Protein AF-A0AAI8ST51-F1 (afdb_monomer_lite)

Secondary structure (DSSP, 8-state):
-EE-HHHHHHHHTS-HHHHHHHS--SEEEEETTEEEEEEEHHHHHHHHHHHHHHHHT--HHHHHHHHHT--SSHHHHHHHHHHHHHHS--TT---SSSHHHHHHHHHHHHHHHHHHHHHHHHHS-S---

Sequence (129 aa):
MQLTEEEIAVRVGLPGPVIAELLRPAGASVIAGTRGRAFNDADVLRAQVAALMLAYGVRWQWVRTAMEHSASHPDALRATLNLWTGVAPSPLHLRHWPFAAATVATALMVLALLVGILLGIHLSPAGLL

Organism: NCBI:txid439334

Foldseek 3Di:
DWDFLVRLCVVQVHHSVLLVQQDDAPDFDCDPNDGTGIDDPQSSLLSNLLSLCVQQPPDPVVSSVCSVPDDPDSVSSVVSNVVSVVVRQDPVNPDDDDPVVVVVVVVVVVVVVVVVVVVCVVPPPPDDD

Structure (mmCIF, N/CA/C/O backbone):
data_AF-A0AAI8ST51-F1
#
_entry.id   AF-A0AAI8ST51-F1
#
loop_
_atom_site.group_PDB
_atom_site.id
_atom_site.type_symbol
_atom_site.label_atom_id
_atom_site.label_alt_id
_atom_site.label_comp_id
_atom_site.label_asym_id
_atom_site.label_entity_id
_atom_site.label_seq_id
_atom_site.pdbx_PDB_ins_code
_atom_site.Cartn_x
_atom_site.Cartn_y
_atom_site.Cartn_z
_atom_site.occupancy
_atom_site.B_iso_or_equiv
_atom_site.auth_seq_id
_atom_site.auth_comp_id
_atom_site.auth_asym_id
_atom_site.auth_atom_id
_atom_site.pdbx_PDB_model_num
ATOM 1 N N . MET A 1 1 ? 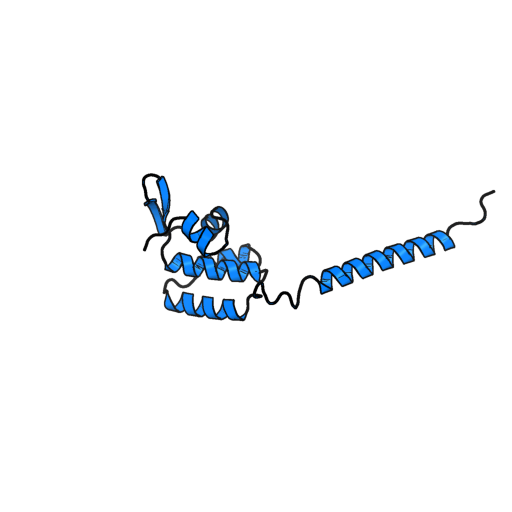6.247 0.942 -20.932 1.00 63.75 1 MET A N 1
ATOM 2 C CA . MET A 1 1 ? 6.649 2.363 -20.798 1.00 63.75 1 MET A CA 1
ATOM 3 C C . MET A 1 1 ? 7.473 2.490 -19.516 1.00 63.75 1 MET A C 1
ATOM 5 O O . MET A 1 1 ? 7.223 1.703 -18.613 1.00 63.75 1 MET A O 1
ATOM 9 N N . GLN A 1 2 ? 8.481 3.368 -19.441 1.00 69.75 2 GLN A N 1
ATOM 10 C CA . GLN A 1 2 ? 9.225 3.601 -18.189 1.00 69.75 2 GLN A CA 1
ATOM 11 C C . GLN A 1 2 ? 8.669 4.848 -17.505 1.00 69.75 2 GLN A C 1
ATOM 13 O O . GLN A 1 2 ? 8.537 5.881 -18.155 1.00 69.75 2 GLN A O 1
ATOM 18 N N . LEU A 1 3 ? 8.313 4.713 -16.232 1.00 70.88 3 LEU A N 1
ATOM 19 C CA . LEU A 1 3 ? 7.734 5.762 -15.399 1.00 70.88 3 LEU A CA 1
ATOM 20 C C . LEU A 1 3 ? 8.760 6.222 -14.366 1.00 70.88 3 LEU A C 1
ATOM 22 O O . LEU A 1 3 ? 9.556 5.414 -13.865 1.00 70.88 3 LEU A O 1
ATOM 26 N N . THR A 1 4 ? 8.724 7.511 -14.043 1.00 77.50 4 THR A N 1
ATOM 27 C CA . THR A 1 4 ? 9.528 8.077 -12.955 1.00 77.50 4 THR A CA 1
ATOM 28 C C . THR A 1 4 ? 8.914 7.753 -11.588 1.00 77.50 4 THR A C 1
ATOM 30 O O . THR A 1 4 ? 7.748 7.371 -11.471 1.00 77.50 4 THR A O 1
ATOM 33 N N . GLU A 1 5 ? 9.708 7.909 -10.527 1.00 76.81 5 GLU A N 1
ATOM 34 C CA . GLU A 1 5 ? 9.252 7.710 -9.145 1.00 76.81 5 GLU A CA 1
ATOM 35 C C . GLU A 1 5 ? 8.066 8.618 -8.785 1.00 76.81 5 GLU A C 1
ATOM 37 O O . GLU A 1 5 ? 7.094 8.154 -8.190 1.00 76.81 5 GLU A O 1
ATOM 42 N N . GLU A 1 6 ? 8.112 9.885 -9.202 1.00 77.62 6 GLU A N 1
ATOM 43 C CA . GLU A 1 6 ? 7.037 10.854 -8.966 1.00 77.62 6 GLU A CA 1
ATOM 44 C C . GLU A 1 6 ? 5.757 10.474 -9.715 1.00 77.62 6 GLU A C 1
ATOM 46 O O . GLU A 1 6 ? 4.667 10.521 -9.148 1.00 77.62 6 GLU A O 1
ATOM 51 N N . GLU A 1 7 ? 5.869 10.023 -10.966 1.00 80.00 7 GLU A N 1
ATOM 52 C CA . GLU A 1 7 ? 4.708 9.604 -11.755 1.00 80.00 7 GLU A CA 1
ATOM 53 C C . GLU A 1 7 ? 3.993 8.397 -11.141 1.00 80.00 7 GLU A C 1
ATOM 55 O O . GLU A 1 7 ? 2.759 8.351 -11.115 1.00 80.00 7 GLU A O 1
ATOM 60 N N . ILE A 1 8 ? 4.743 7.421 -10.618 1.00 80.94 8 ILE A N 1
ATOM 61 C CA . ILE A 1 8 ? 4.144 6.289 -9.902 1.00 80.94 8 ILE A CA 1
ATOM 62 C C . ILE A 1 8 ? 3.552 6.737 -8.572 1.00 80.94 8 ILE A C 1
ATOM 64 O O . ILE A 1 8 ? 2.435 6.324 -8.255 1.00 80.94 8 ILE A O 1
ATOM 68 N N . ALA A 1 9 ? 4.245 7.593 -7.820 1.00 80.94 9 ALA A N 1
ATOM 69 C CA . ALA A 1 9 ? 3.743 8.121 -6.556 1.00 80.94 9 ALA A CA 1
ATOM 70 C C . ALA A 1 9 ? 2.376 8.794 -6.728 1.00 80.94 9 ALA A C 1
ATOM 72 O O . ALA A 1 9 ? 1.428 8.471 -6.009 1.00 80.94 9 ALA A O 1
ATOM 73 N N . VAL A 1 10 ? 2.241 9.640 -7.753 1.00 81.38 10 VAL A N 1
ATOM 74 C CA . VAL A 1 10 ? 0.980 10.309 -8.100 1.00 81.38 10 VAL A CA 1
ATOM 75 C C . VAL A 1 10 ? -0.101 9.303 -8.504 1.00 81.38 10 VAL A C 1
ATOM 77 O O . VAL A 1 10 ? -1.247 9.428 -8.077 1.00 81.38 10 VAL A O 1
ATOM 80 N N . ARG A 1 11 ? 0.237 8.285 -9.305 1.00 79.94 11 ARG A N 1
ATOM 81 C CA . ARG A 1 11 ? -0.740 7.291 -9.790 1.00 79.94 11 ARG A CA 1
ATOM 82 C C . ARG A 1 11 ? -1.239 6.334 -8.713 1.00 79.94 11 ARG A C 1
ATOM 84 O O . ARG A 1 11 ? -2.360 5.845 -8.810 1.00 79.94 11 ARG A O 1
ATOM 91 N N . VAL A 1 12 ? -0.391 6.007 -7.746 1.00 82.75 12 VAL A N 1
ATOM 92 C CA . VAL A 1 12 ? -0.659 4.974 -6.736 1.00 82.75 12 VAL A CA 1
ATOM 93 C C . VAL A 1 12 ? -1.130 5.591 -5.418 1.00 82.75 12 VAL A C 1
ATOM 95 O O . VAL A 1 12 ? -1.785 4.920 -4.624 1.00 82.75 12 VAL A O 1
ATOM 98 N N . GLY A 1 13 ? -0.819 6.868 -5.180 1.00 78.62 13 GLY A N 1
ATOM 99 C CA . GLY A 1 13 ? -1.114 7.548 -3.920 1.00 78.62 13 GLY A CA 1
ATOM 100 C C . GLY A 1 13 ? -0.177 7.146 -2.777 1.00 78.62 13 GLY A C 1
ATOM 101 O O . GLY A 1 13 ? -0.499 7.376 -1.614 1.00 78.62 13 GLY A O 1
ATOM 102 N N . LEU A 1 14 ? 0.974 6.540 -3.089 1.00 82.50 14 LEU A N 1
ATOM 103 C CA . LEU A 1 14 ? 2.031 6.234 -2.123 1.00 82.50 14 LEU A CA 1
ATOM 104 C C . LEU A 1 14 ? 3.183 7.240 -2.263 1.00 82.50 14 LEU A C 1
ATOM 106 O O . LEU A 1 14 ? 3.521 7.608 -3.386 1.00 82.50 14 LEU A O 1
ATOM 110 N N . PRO A 1 15 ? 3.834 7.661 -1.163 1.00 80.56 15 PRO A N 1
ATOM 111 C CA . PRO A 1 15 ? 5.028 8.499 -1.245 1.00 80.56 15 PRO A CA 1
ATOM 112 C C . PRO A 1 15 ? 6.154 7.811 -2.032 1.00 80.56 15 PRO A C 1
ATOM 114 O O . PRO A 1 15 ? 6.396 6.618 -1.841 1.00 80.56 15 PRO A O 1
ATOM 117 N N . GLY A 1 16 ? 6.892 8.571 -2.847 1.00 77.06 16 GLY A N 1
ATOM 118 C CA . GLY A 1 16 ? 8.048 8.075 -3.616 1.00 77.06 16 GLY A CA 1
ATOM 119 C C . GLY A 1 16 ? 9.032 7.221 -2.798 1.00 77.06 16 GLY A C 1
ATOM 120 O O . GLY A 1 16 ? 9.279 6.074 -3.179 1.00 77.06 16 GLY A O 1
ATOM 121 N N . PRO A 1 17 ? 9.472 7.667 -1.600 1.00 78.94 17 PRO A N 1
ATOM 122 C CA . PRO A 1 17 ? 10.373 6.881 -0.754 1.00 78.94 17 PRO A CA 1
ATOM 123 C C . PRO A 1 17 ? 9.818 5.506 -0.356 1.00 78.94 17 PRO A C 1
ATOM 125 O O . PRO A 1 17 ? 10.561 4.534 -0.266 1.00 78.94 17 PRO A O 1
ATOM 128 N N . VAL A 1 18 ? 8.500 5.398 -0.159 1.00 79.88 18 VAL A N 1
ATOM 129 C CA . VAL A 1 18 ? 7.835 4.135 0.194 1.00 79.88 18 VAL A CA 1
ATOM 130 C C . VAL A 1 18 ? 7.836 3.178 -0.998 1.00 79.88 18 VAL A C 1
ATOM 132 O O . VAL A 1 18 ? 8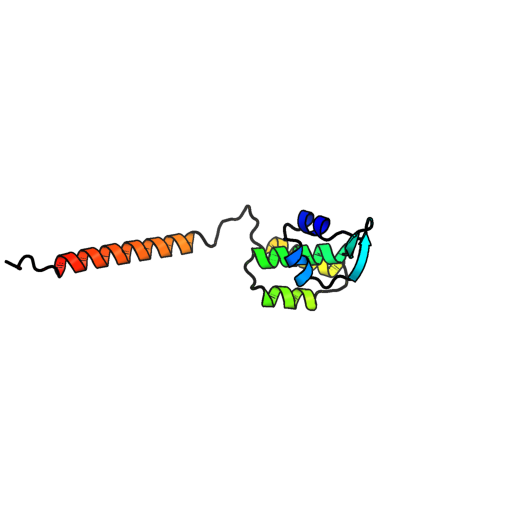.119 1.991 -0.844 1.00 79.88 18 VAL A O 1
ATOM 135 N N . ILE A 1 19 ? 7.579 3.692 -2.201 1.00 81.88 19 ILE A N 1
ATOM 136 C CA . ILE A 1 19 ? 7.655 2.920 -3.450 1.00 81.88 19 ILE A CA 1
ATOM 137 C C . ILE A 1 19 ? 9.086 2.433 -3.684 1.00 81.88 19 ILE A C 1
ATOM 139 O O . ILE A 1 19 ? 9.302 1.273 -4.032 1.00 81.88 19 ILE A O 1
ATOM 143 N N . ALA A 1 20 ? 10.059 3.307 -3.439 1.00 77.25 20 ALA A N 1
ATOM 144 C CA . ALA A 1 20 ? 11.481 3.041 -3.568 1.00 77.25 20 ALA A CA 1
ATOM 145 C C . ALA A 1 20 ? 11.984 1.941 -2.609 1.00 77.25 20 ALA A C 1
ATOM 147 O O . ALA A 1 20 ? 12.945 1.241 -2.940 1.00 77.25 20 ALA A O 1
ATOM 148 N N . GLU A 1 21 ? 11.366 1.773 -1.438 1.00 82.25 21 GLU A N 1
ATOM 149 C CA . GLU A 1 21 ? 11.681 0.677 -0.511 1.00 82.25 21 GLU A CA 1
ATOM 150 C C . GLU A 1 21 ? 10.921 -0.618 -0.820 1.00 82.25 21 GLU A C 1
ATOM 152 O O . GLU A 1 21 ? 11.475 -1.708 -0.660 1.00 82.25 21 GLU A O 1
ATOM 157 N N . LEU A 1 22 ? 9.662 -0.517 -1.255 1.00 83.81 22 LEU A N 1
ATOM 158 C CA . LEU A 1 22 ? 8.813 -1.679 -1.542 1.00 83.81 22 LEU A CA 1
ATOM 159 C C . LEU A 1 22 ? 9.201 -2.393 -2.830 1.00 83.81 22 LEU A C 1
ATOM 161 O O . LEU A 1 22 ? 9.134 -3.621 -2.909 1.00 83.81 22 LEU A O 1
ATOM 165 N N . LEU A 1 23 ? 9.560 -1.624 -3.853 1.00 81.00 23 LEU A N 1
ATOM 166 C CA . LEU A 1 23 ? 9.851 -2.138 -5.177 1.00 81.00 23 LEU A CA 1
ATOM 167 C C . LEU A 1 23 ? 11.342 -2.015 -5.434 1.00 81.00 23 LEU A C 1
ATOM 169 O O . LEU A 1 23 ? 11.916 -0.927 -5.389 1.00 81.00 23 LEU A O 1
ATOM 173 N N . ARG A 1 24 ? 11.976 -3.144 -5.762 1.00 69.88 24 ARG A N 1
ATOM 174 C CA . ARG A 1 24 ? 13.314 -3.103 -6.346 1.00 69.88 24 ARG A CA 1
ATOM 175 C C . ARG A 1 24 ? 13.178 -2.506 -7.747 1.00 69.88 24 ARG A C 1
ATOM 177 O O . ARG A 1 24 ? 12.505 -3.120 -8.575 1.00 69.88 24 ARG A O 1
ATOM 184 N N . PRO A 1 25 ? 13.776 -1.338 -8.027 1.00 61.44 25 PRO A N 1
ATOM 185 C CA . PRO A 1 25 ? 13.698 -0.753 -9.355 1.00 61.44 25 PRO A CA 1
ATOM 186 C C . PRO A 1 25 ? 14.343 -1.702 -10.368 1.00 61.44 25 PRO A C 1
ATOM 188 O O . PRO A 1 25 ? 15.387 -2.296 -10.088 1.00 61.44 25 PRO A O 1
ATOM 191 N N . ALA A 1 26 ? 13.739 -1.831 -11.552 1.00 56.47 26 ALA A N 1
ATOM 192 C CA . ALA A 1 26 ? 14.256 -2.680 -12.630 1.00 56.47 26 ALA A CA 1
ATOM 193 C C . ALA A 1 26 ? 15.655 -2.236 -13.116 1.00 56.47 26 ALA A C 1
ATOM 195 O O . ALA A 1 26 ? 16.376 -3.007 -13.744 1.00 56.47 26 ALA A O 1
ATOM 196 N N . GLY A 1 27 ? 16.049 -1.002 -12.791 1.00 56.97 27 GLY A N 1
ATOM 197 C CA . GLY A 1 27 ? 17.387 -0.455 -12.966 1.00 56.97 27 GLY A CA 1
ATOM 198 C C . GLY A 1 27 ? 17.428 1.033 -12.617 1.00 56.97 27 GLY A C 1
ATOM 199 O O . GLY A 1 27 ? 16.392 1.687 -12.458 1.00 56.97 27 GLY A O 1
ATOM 200 N N . ALA A 1 28 ? 18.635 1.587 -12.509 1.00 56.66 28 ALA A N 1
ATOM 201 C CA . ALA A 1 28 ? 18.813 3.033 -12.576 1.00 56.66 28 ALA A CA 1
ATOM 202 C C . ALA A 1 28 ? 18.632 3.460 -14.036 1.00 56.66 28 ALA A C 1
ATOM 204 O O . ALA A 1 28 ? 19.275 2.901 -14.924 1.00 56.66 28 ALA A O 1
ATOM 205 N N . SER A 1 29 ? 17.770 4.438 -14.289 1.00 53.94 29 SER A N 1
ATOM 206 C CA . SER A 1 29 ? 17.606 5.007 -15.626 1.00 53.94 29 SER A CA 1
ATOM 207 C C . SER A 1 29 ? 17.835 6.511 -15.574 1.00 53.94 29 SER A C 1
ATOM 209 O O . SER A 1 29 ? 17.593 7.176 -14.565 1.00 53.94 29 SER A O 1
ATOM 211 N N . VAL A 1 30 ? 18.361 7.054 -16.663 1.00 52.69 30 VAL A N 1
ATOM 212 C CA . VAL A 1 30 ? 18.446 8.500 -16.839 1.00 52.69 30 VAL A CA 1
ATOM 213 C C . VAL A 1 30 ? 17.196 8.906 -17.601 1.00 52.69 30 VAL A C 1
ATOM 215 O O . VAL A 1 30 ? 17.145 8.774 -18.821 1.00 52.69 30 VAL A O 1
ATOM 218 N N . ILE A 1 31 ? 16.176 9.357 -16.874 1.00 56.38 31 ILE A N 1
ATOM 219 C CA . ILE A 1 31 ? 14.963 9.926 -17.466 1.00 56.38 31 ILE A CA 1
ATOM 220 C C . ILE A 1 31 ? 15.111 11.443 -17.364 1.00 56.38 31 ILE A C 1
ATOM 222 O O . ILE A 1 31 ? 15.332 11.975 -16.281 1.00 56.38 31 ILE A O 1
ATOM 226 N N . ALA A 1 32 ? 15.065 12.132 -18.508 1.00 51.00 32 ALA A N 1
ATOM 227 C CA . ALA A 1 32 ? 15.148 13.596 -18.599 1.00 51.00 32 ALA A CA 1
ATOM 228 C C . ALA A 1 32 ? 16.399 14.243 -17.949 1.00 51.00 32 ALA A C 1
ATOM 230 O O . ALA A 1 32 ? 16.339 15.356 -17.438 1.00 51.00 32 ALA A O 1
ATOM 231 N N . GLY A 1 33 ? 17.557 13.570 -17.977 1.00 51.3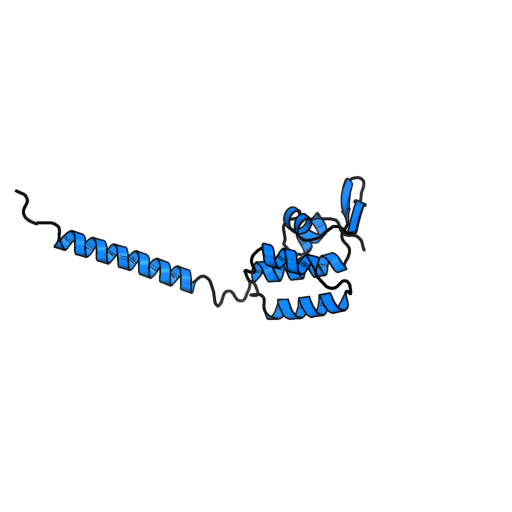8 33 GLY A N 1
ATOM 232 C CA . GLY A 1 33 ? 18.826 14.126 -17.477 1.00 51.38 33 GLY A CA 1
ATOM 233 C C . GLY A 1 33 ? 19.020 14.041 -15.958 1.00 51.38 33 GLY A C 1
ATOM 234 O O . GLY A 1 33 ? 20.107 14.335 -15.463 1.00 51.38 33 GLY A O 1
ATOM 235 N N . THR A 1 34 ? 18.020 13.564 -15.217 1.00 53.34 34 THR A N 1
ATOM 236 C CA . THR A 1 34 ? 18.124 13.268 -13.785 1.00 53.34 34 THR A CA 1
ATOM 237 C C . THR A 1 34 ? 18.324 11.761 -13.601 1.00 53.34 34 THR A C 1
ATOM 239 O O . THR A 1 34 ? 17.613 10.949 -14.194 1.00 53.34 34 THR A O 1
ATOM 242 N N . ARG A 1 35 ? 19.321 11.348 -12.803 1.00 55.44 35 ARG A N 1
ATOM 243 C CA . ARG A 1 35 ? 19.453 9.933 -12.409 1.00 55.44 35 ARG A CA 1
ATOM 244 C C . ARG A 1 35 ? 18.282 9.589 -11.497 1.00 55.44 35 ARG A C 1
ATOM 246 O O . ARG A 1 35 ? 18.239 10.059 -10.364 1.00 55.44 35 ARG A O 1
ATOM 253 N N . GLY A 1 36 ? 17.366 8.768 -11.994 1.00 60.94 36 GLY A N 1
ATOM 254 C CA . GLY A 1 36 ? 16.169 8.346 -11.283 1.00 60.94 36 GLY A CA 1
ATOM 255 C C . GLY A 1 36 ? 15.983 6.835 -11.337 1.00 60.94 36 GLY A C 1
ATOM 256 O O . GLY A 1 36 ? 16.615 6.112 -12.113 1.00 60.94 36 GLY A O 1
ATOM 257 N N . ARG A 1 37 ? 15.105 6.328 -10.479 1.00 68.12 37 ARG A N 1
ATOM 258 C CA . ARG A 1 37 ? 14.654 4.939 -10.560 1.00 68.12 37 ARG A CA 1
ATOM 259 C C . ARG A 1 37 ? 13.615 4.847 -11.677 1.00 68.12 37 ARG A C 1
ATOM 261 O O . ARG A 1 37 ? 12.664 5.624 -11.679 1.00 68.12 37 ARG A O 1
ATOM 268 N N . ALA A 1 38 ? 13.826 3.938 -12.632 1.00 70.62 38 ALA A N 1
ATOM 269 C CA . ALA A 1 38 ? 12.801 3.598 -13.618 1.00 70.62 38 ALA A CA 1
ATOM 270 C C . ALA A 1 38 ? 11.939 2.468 -13.087 1.00 70.62 38 ALA A C 1
ATOM 272 O O . ALA A 1 38 ? 12.448 1.475 -12.556 1.00 70.62 38 ALA A O 1
ATOM 273 N N . PHE A 1 39 ? 10.649 2.593 -13.348 1.00 75.38 39 PHE A N 1
ATOM 274 C CA . PHE A 1 39 ? 9.670 1.572 -13.044 1.00 75.38 39 PHE A CA 1
ATOM 275 C C . PHE A 1 39 ? 8.867 1.233 -14.296 1.00 75.38 39 PHE A C 1
ATOM 277 O O . PHE A 1 39 ? 8.563 2.103 -15.115 1.00 75.38 39 PHE A O 1
ATOM 284 N N . ASN A 1 40 ? 8.534 -0.042 -14.456 1.00 81.69 40 ASN A N 1
ATOM 285 C CA . ASN A 1 40 ? 7.740 -0.523 -15.580 1.00 81.69 40 ASN A CA 1
ATOM 286 C C . ASN A 1 40 ? 6.249 -0.577 -15.216 1.00 81.69 40 ASN A C 1
ATOM 288 O O . ASN A 1 40 ? 5.864 -0.505 -14.052 1.00 81.69 40 ASN A O 1
ATOM 292 N N . ASP A 1 41 ? 5.392 -0.808 -16.209 1.00 80.50 41 ASP A N 1
ATOM 293 C CA . ASP A 1 41 ? 3.942 -0.947 -16.001 1.00 80.50 41 ASP A CA 1
ATOM 294 C C . ASP A 1 41 ? 3.580 -2.082 -15.012 1.00 80.50 41 ASP A C 1
ATOM 296 O O . ASP A 1 41 ? 2.606 -1.986 -14.266 1.00 80.50 41 ASP A O 1
ATOM 300 N N . ALA A 1 42 ? 4.393 -3.141 -14.944 1.00 82.69 42 ALA A N 1
ATOM 301 C CA . ALA A 1 42 ? 4.236 -4.207 -13.950 1.00 82.69 42 ALA A CA 1
ATOM 302 C C . ALA A 1 42 ? 4.516 -3.725 -12.513 1.00 82.69 42 ALA A C 1
ATOM 304 O O . ALA A 1 42 ? 3.862 -4.170 -11.570 1.00 82.69 42 ALA A O 1
ATOM 305 N N . ASP A 1 43 ? 5.448 -2.786 -12.344 1.00 83.56 43 ASP A N 1
ATOM 306 C CA . ASP A 1 43 ? 5.785 -2.211 -11.041 1.00 83.56 43 ASP A CA 1
ATOM 307 C C . ASP A 1 43 ? 4.671 -1.283 -10.549 1.00 83.56 43 ASP A C 1
ATOM 309 O O . ASP A 1 43 ? 4.390 -1.250 -9.355 1.00 83.56 43 ASP A O 1
ATOM 313 N N . VAL A 1 44 ? 3.949 -0.626 -11.464 1.00 85.31 44 VAL A N 1
ATOM 314 C CA . VAL A 1 44 ? 2.725 0.122 -11.131 1.00 85.31 44 VAL A CA 1
ATOM 315 C C . VAL A 1 44 ? 1.669 -0.801 -10.529 1.00 85.31 44 VAL A C 1
ATOM 317 O O . VAL A 1 44 ? 1.095 -0.480 -9.492 1.00 85.31 44 VAL A O 1
ATOM 320 N N . LEU A 1 45 ? 1.422 -1.964 -11.141 1.00 87.00 45 LEU A N 1
ATOM 321 C CA . LEU A 1 45 ? 0.441 -2.925 -10.624 1.00 87.00 45 LEU A CA 1
ATOM 322 C C . LEU A 1 45 ? 0.840 -3.445 -9.238 1.00 87.00 45 LEU A C 1
ATOM 324 O O . LEU A 1 45 ? -0.003 -3.538 -8.348 1.00 87.00 45 LEU A O 1
ATOM 328 N N . ARG A 1 46 ? 2.131 -3.728 -9.026 1.00 88.00 46 ARG A N 1
ATOM 329 C CA . ARG A 1 46 ? 2.656 -4.116 -7.707 1.00 88.00 46 ARG A CA 1
ATOM 330 C C . ARG A 1 46 ? 2.488 -3.006 -6.675 1.00 88.00 46 ARG A C 1
ATOM 332 O O . ARG A 1 46 ? 2.016 -3.272 -5.574 1.00 88.00 46 ARG A O 1
ATOM 339 N N . ALA A 1 47 ? 2.807 -1.766 -7.042 1.00 88.44 47 ALA A N 1
ATOM 340 C CA . ALA A 1 47 ? 2.634 -0.602 -6.181 1.00 88.44 47 ALA A CA 1
ATOM 341 C C . ALA A 1 47 ? 1.167 -0.425 -5.755 1.00 88.44 47 ALA A C 1
ATOM 343 O O . ALA A 1 47 ? 0.893 -0.184 -4.582 1.00 88.44 47 ALA A O 1
ATOM 344 N N . GLN A 1 48 ? 0.218 -0.598 -6.682 1.00 88.81 48 GLN A N 1
ATOM 345 C CA . GLN A 1 48 ? -1.216 -0.522 -6.384 1.00 88.81 48 GLN A CA 1
ATOM 346 C C . GLN A 1 48 ? -1.668 -1.633 -5.434 1.00 88.81 48 GLN A C 1
ATOM 348 O O . GLN A 1 48 ? -2.386 -1.361 -4.474 1.00 88.81 48 GLN A O 1
ATOM 353 N N . VAL A 1 49 ? -1.211 -2.872 -5.642 1.00 89.56 49 VAL A N 1
ATOM 354 C CA . VAL A 1 49 ? -1.475 -3.973 -4.702 1.00 89.56 49 VAL A CA 1
ATOM 355 C C . VAL A 1 49 ? -0.919 -3.641 -3.316 1.00 89.56 49 VAL A C 1
ATOM 357 O O . VAL A 1 49 ? -1.636 -3.768 -2.327 1.00 89.56 49 VAL A O 1
ATOM 360 N N . ALA A 1 50 ? 0.322 -3.157 -3.228 1.00 89.62 50 ALA A N 1
ATOM 361 C CA . ALA A 1 50 ? 0.923 -2.769 -1.955 1.00 89.62 50 ALA A CA 1
ATOM 362 C C . ALA A 1 50 ? 0.143 -1.643 -1.257 1.00 89.62 50 ALA A C 1
ATOM 364 O O . ALA A 1 50 ? -0.070 -1.707 -0.047 1.00 89.62 50 ALA A O 1
ATOM 365 N N . ALA A 1 51 ? -0.331 -0.649 -2.012 1.00 87.50 51 ALA A N 1
ATOM 366 C CA . ALA A 1 51 ? -1.167 0.426 -1.486 1.00 87.50 51 ALA A CA 1
ATOM 367 C C . ALA A 1 51 ? -2.468 -0.117 -0.877 1.00 87.50 51 ALA A C 1
ATOM 369 O O . ALA A 1 51 ? -2.833 0.270 0.230 1.00 87.50 51 ALA A O 1
ATOM 370 N N . LEU A 1 52 ? -3.127 -1.066 -1.551 1.00 87.81 52 LEU A N 1
ATOM 371 C CA . LEU A 1 52 ? -4.345 -1.715 -1.055 1.00 87.81 52 LEU A CA 1
ATOM 372 C C . LEU A 1 52 ? -4.084 -2.552 0.206 1.00 87.81 52 LEU A C 1
ATOM 374 O O . LEU A 1 52 ? -4.869 -2.500 1.151 1.00 87.81 52 LEU A O 1
ATOM 378 N N . MET A 1 53 ? -2.960 -3.274 0.262 1.00 87.56 53 MET A N 1
ATOM 379 C CA . MET A 1 53 ? -2.547 -4.021 1.457 1.00 87.56 53 MET A CA 1
ATOM 380 C C . MET A 1 53 ? -2.307 -3.092 2.652 1.00 87.56 53 MET A C 1
ATOM 382 O O . MET A 1 53 ? -2.765 -3.371 3.761 1.00 87.56 53 MET A O 1
ATOM 386 N N . LEU A 1 54 ? -1.618 -1.969 2.433 1.00 85.75 54 LEU A N 1
ATOM 387 C CA . LEU A 1 54 ? -1.376 -0.966 3.471 1.00 85.75 54 LEU A CA 1
ATOM 388 C C . LEU A 1 54 ? -2.679 -0.298 3.920 1.00 85.75 54 LEU A C 1
ATOM 390 O O . LEU A 1 54 ? -2.897 -0.154 5.121 1.00 85.75 54 LEU A O 1
ATOM 394 N N . ALA A 1 55 ? -3.571 0.036 2.985 1.00 82.44 55 ALA A N 1
ATOM 395 C CA . ALA A 1 55 ? -4.884 0.608 3.283 1.00 82.44 55 ALA A CA 1
ATOM 396 C C . ALA A 1 55 ? -5.777 -0.352 4.087 1.00 82.44 55 ALA A C 1
ATOM 398 O O . ALA A 1 55 ? -6.525 0.081 4.959 1.00 82.44 55 ALA A O 1
ATOM 399 N N . TYR A 1 56 ? -5.666 -1.661 3.844 1.00 82.69 56 TYR A N 1
ATOM 400 C CA . TYR A 1 56 ? -6.324 -2.691 4.652 1.00 82.69 56 TYR A CA 1
ATOM 401 C C . TYR A 1 56 ? -5.739 -2.809 6.075 1.00 82.69 56 TYR A C 1
ATOM 403 O O . TYR A 1 56 ? -6.380 -3.359 6.967 1.00 82.69 56 TYR A O 1
ATOM 411 N N . GLY A 1 57 ? -4.530 -2.292 6.314 1.00 82.56 57 GLY A N 1
ATOM 412 C CA . GLY A 1 57 ? -3.834 -2.389 7.599 1.00 82.56 57 GLY A CA 1
ATOM 413 C C . GLY A 1 57 ? -2.864 -3.569 7.695 1.00 82.56 57 GLY A C 1
ATOM 414 O O . GLY A 1 57 ? -2.464 -3.957 8.796 1.00 82.56 57 GLY A O 1
ATOM 415 N N . VAL A 1 58 ? -2.452 -4.157 6.566 1.00 85.75 58 VAL A N 1
ATOM 416 C CA . VAL A 1 58 ? -1.386 -5.165 6.565 1.00 85.75 58 VAL A CA 1
ATOM 417 C C . VAL A 1 58 ? -0.081 -4.518 7.033 1.00 85.75 58 VAL A C 1
ATOM 419 O O . VAL A 1 58 ? 0.345 -3.480 6.527 1.00 85.75 58 VAL A O 1
ATOM 422 N N . ARG A 1 59 ? 0.587 -5.146 8.008 1.00 87.88 59 ARG A N 1
ATOM 423 C CA . ARG A 1 59 ? 1.852 -4.633 8.554 1.00 87.88 59 ARG A CA 1
ATOM 424 C C . ARG A 1 59 ? 2.933 -4.587 7.473 1.00 87.88 59 ARG A C 1
ATOM 426 O O . ARG A 1 59 ? 3.093 -5.544 6.718 1.00 87.88 59 ARG A O 1
ATOM 433 N N . TRP A 1 60 ? 3.745 -3.530 7.504 1.00 85.12 60 TRP A N 1
ATOM 434 C CA . TRP A 1 60 ? 4.836 -3.255 6.558 1.00 85.12 60 TRP A CA 1
ATOM 435 C C . TRP A 1 60 ? 5.684 -4.475 6.178 1.00 85.12 60 TRP A C 1
ATOM 437 O O . TRP A 1 60 ? 5.869 -4.751 4.997 1.00 85.12 60 TRP A O 1
ATOM 447 N N . GLN A 1 61 ? 6.146 -5.244 7.171 1.00 88.31 61 GLN A N 1
ATOM 448 C CA . GLN A 1 61 ? 6.986 -6.426 6.947 1.00 88.31 61 GLN A CA 1
ATOM 449 C C . GLN A 1 61 ? 6.345 -7.436 5.982 1.00 88.31 61 GLN A C 1
ATOM 451 O O . GLN A 1 61 ? 7.025 -7.979 5.121 1.00 88.31 61 GLN A O 1
ATOM 456 N N . TRP A 1 62 ? 5.027 -7.634 6.075 1.00 88.88 62 TRP A N 1
ATOM 457 C CA . TRP A 1 62 ? 4.296 -8.592 5.250 1.00 88.88 62 TRP A CA 1
ATOM 458 C C . TRP A 1 62 ? 4.032 -8.051 3.850 1.00 88.88 62 TRP A C 1
ATOM 460 O O . TRP A 1 62 ? 4.114 -8.804 2.884 1.00 88.88 62 TRP A O 1
ATOM 470 N N . VAL A 1 63 ? 3.772 -6.746 3.730 1.00 89.12 63 VAL A N 1
ATOM 471 C CA . VAL A 1 63 ? 3.649 -6.078 2.425 1.00 89.12 63 VAL A CA 1
ATOM 472 C C . VAL A 1 63 ? 4.966 -6.182 1.663 1.00 89.12 63 VAL A C 1
ATOM 474 O O . VAL A 1 63 ? 4.977 -6.591 0.504 1.00 89.12 63 VAL A O 1
ATOM 477 N N . ARG A 1 64 ? 6.088 -5.903 2.332 1.00 88.38 64 ARG A N 1
ATOM 478 C CA . ARG A 1 64 ? 7.420 -6.032 1.741 1.00 88.38 64 ARG A CA 1
ATOM 479 C C . ARG A 1 64 ? 7.695 -7.462 1.270 1.00 88.38 64 ARG A C 1
ATOM 481 O O . ARG A 1 64 ? 8.074 -7.652 0.118 1.00 88.38 64 ARG A O 1
ATOM 488 N N . THR A 1 65 ? 7.452 -8.468 2.114 1.00 87.19 65 THR A N 1
ATOM 489 C CA . THR A 1 65 ? 7.630 -9.877 1.723 1.00 87.19 65 THR A CA 1
ATOM 490 C C . THR A 1 65 ? 6.747 -10.257 0.532 1.00 87.19 65 THR A C 1
ATOM 492 O O . THR A 1 65 ? 7.214 -10.951 -0.372 1.00 87.19 65 THR A O 1
ATOM 495 N N . ALA A 1 66 ? 5.499 -9.782 0.488 1.00 87.31 66 ALA A N 1
ATOM 496 C CA . ALA A 1 66 ? 4.590 -10.040 -0.627 1.00 87.31 66 ALA A CA 1
ATOM 497 C C . ALA A 1 66 ? 5.079 -9.408 -1.939 1.00 87.31 66 ALA A C 1
ATOM 499 O O . ALA A 1 66 ? 4.962 -10.029 -2.994 1.00 87.31 66 ALA A O 1
ATOM 500 N N . MET A 1 67 ? 5.659 -8.205 -1.888 1.00 88.94 67 MET A N 1
ATOM 501 C CA . MET A 1 67 ? 6.227 -7.554 -3.073 1.00 88.94 67 MET A CA 1
ATOM 502 C C . MET A 1 67 ? 7.483 -8.272 -3.578 1.00 88.94 67 MET A C 1
ATOM 504 O O . MET A 1 67 ? 7.621 -8.467 -4.787 1.00 88.94 67 MET A O 1
ATOM 508 N N . GLU A 1 68 ? 8.343 -8.745 -2.669 1.00 86.50 68 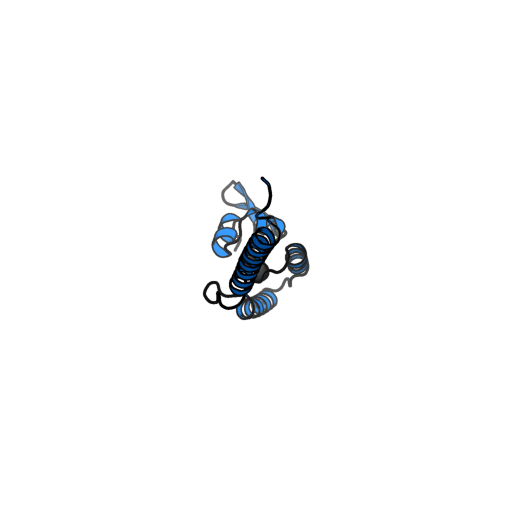GLU A N 1
ATOM 509 C CA . GLU A 1 68 ? 9.546 -9.524 -3.004 1.00 86.50 68 GLU A CA 1
ATOM 510 C C . GLU A 1 68 ? 9.216 -10.856 -3.708 1.00 86.50 68 GLU A C 1
ATOM 512 O O . GLU A 1 68 ? 9.962 -11.274 -4.591 1.00 86.50 68 GLU A O 1
ATOM 517 N N . HIS A 1 69 ? 8.085 -11.488 -3.372 1.00 84.94 69 HIS A N 1
ATOM 518 C CA . HIS A 1 69 ? 7.644 -12.776 -3.938 1.00 84.94 69 HIS A CA 1
ATOM 519 C C . HIS A 1 69 ? 6.497 -12.636 -4.949 1.00 84.94 69 HIS A C 1
ATOM 521 O O . HIS A 1 69 ? 5.837 -13.616 -5.298 1.00 84.94 69 HIS A O 1
ATOM 527 N N . SER A 1 70 ? 6.222 -11.413 -5.401 1.00 82.81 70 SER A N 1
ATOM 528 C CA . SER A 1 70 ? 5.112 -11.147 -6.309 1.00 82.81 70 SER A CA 1
ATOM 529 C C . SER A 1 70 ? 5.344 -11.762 -7.690 1.00 82.81 70 SER A C 1
ATOM 531 O O . SER A 1 70 ? 6.472 -11.867 -8.182 1.00 82.81 70 SER A O 1
ATOM 533 N N . ALA A 1 71 ? 4.249 -12.142 -8.351 1.00 79.69 71 ALA A N 1
ATOM 534 C CA . ALA A 1 71 ? 4.308 -12.666 -9.708 1.00 79.69 71 ALA A CA 1
ATOM 535 C C . ALA A 1 71 ? 5.009 -11.676 -10.659 1.00 79.69 71 ALA A C 1
ATOM 537 O O . ALA A 1 71 ? 4.893 -10.454 -10.533 1.00 79.69 71 ALA A O 1
ATOM 538 N N . SER A 1 72 ? 5.758 -12.211 -11.622 1.00 77.81 72 SER A N 1
ATOM 539 C CA . SER A 1 72 ? 6.419 -11.428 -12.675 1.00 77.81 72 SER A CA 1
ATOM 540 C C . SER A 1 72 ? 5.507 -11.150 -13.869 1.00 77.81 72 SER A C 1
ATOM 542 O O . SER A 1 72 ? 5.732 -10.189 -14.601 1.00 77.81 72 SER A O 1
ATOM 544 N N . HIS A 1 73 ? 4.476 -11.976 -14.062 1.00 83.38 73 HIS A N 1
ATOM 545 C CA . HIS A 1 73 ? 3.556 -11.857 -15.187 1.00 83.38 73 HIS A CA 1
ATOM 546 C C . HIS A 1 73 ? 2.446 -10.831 -14.911 1.00 83.38 73 HIS A C 1
ATOM 548 O O . HIS A 1 73 ? 1.826 -10.867 -13.842 1.00 83.38 73 HIS A O 1
ATOM 554 N N . PRO A 1 74 ? 2.134 -9.956 -15.885 1.00 81.81 74 PRO A N 1
ATOM 555 C CA . PRO A 1 74 ? 1.173 -8.869 -15.706 1.00 81.81 74 PRO A CA 1
ATOM 556 C C . PRO A 1 74 ? -0.251 -9.365 -15.421 1.00 81.81 74 PRO A C 1
ATOM 558 O O . PRO A 1 74 ? -0.972 -8.730 -14.657 1.00 81.81 74 PRO A O 1
ATOM 561 N N . ASP A 1 75 ? -0.658 -10.510 -15.968 1.00 85.31 75 ASP A N 1
ATOM 562 C CA . ASP A 1 75 ? -2.018 -11.031 -15.770 1.00 85.31 75 ASP A CA 1
ATOM 563 C C . ASP A 1 75 ? -2.244 -11.564 -14.352 1.00 85.31 75 ASP A C 1
ATOM 565 O O . ASP A 1 75 ? -3.289 -11.315 -13.751 1.00 85.31 75 ASP A O 1
ATOM 569 N N . ALA A 1 76 ? -1.232 -12.204 -13.764 1.00 86.62 76 ALA A N 1
ATOM 570 C CA . ALA A 1 76 ? -1.271 -12.624 -12.365 1.00 86.62 76 ALA A CA 1
ATOM 571 C C . ALA A 1 76 ? -1.311 -11.416 -11.410 1.00 86.62 76 ALA A C 1
ATOM 573 O O . ALA A 1 76 ? -2.011 -11.440 -10.395 1.00 86.62 76 ALA A O 1
ATOM 574 N N . LEU A 1 77 ? -0.612 -10.329 -11.758 1.00 85.88 77 LEU A N 1
ATOM 575 C CA . LEU A 1 77 ? -0.663 -9.076 -11.004 1.00 85.88 77 LEU A CA 1
ATOM 576 C C . LEU A 1 77 ? -2.039 -8.409 -11.096 1.00 85.88 77 LEU A C 1
ATOM 578 O O . LEU A 1 77 ? -2.550 -7.950 -10.079 1.00 85.88 77 LEU A O 1
ATOM 582 N N . ARG A 1 78 ? -2.682 -8.419 -12.271 1.00 88.19 78 ARG A N 1
ATOM 583 C CA . ARG A 1 78 ? -4.062 -7.927 -12.437 1.00 88.19 78 ARG A CA 1
ATOM 584 C C . ARG A 1 78 ? -5.070 -8.747 -11.642 1.00 88.19 78 ARG A C 1
ATOM 586 O O . ARG A 1 78 ? -5.947 -8.172 -11.007 1.00 88.19 78 ARG A O 1
ATOM 593 N N . ALA A 1 79 ? -4.938 -10.073 -11.635 1.00 88.19 79 ALA A N 1
ATOM 594 C CA . ALA A 1 79 ? -5.798 -10.933 -10.824 1.00 88.19 79 ALA A CA 1
ATOM 595 C C . ALA A 1 79 ? -5.637 -10.634 -9.323 1.00 88.19 79 ALA A C 1
ATOM 597 O O . ALA A 1 79 ? -6.625 -10.504 -8.602 1.00 88.19 79 ALA A O 1
ATOM 598 N N . THR A 1 80 ? -4.393 -10.445 -8.874 1.00 87.12 80 THR A N 1
ATOM 599 C CA . THR A 1 80 ? -4.078 -10.061 -7.490 1.00 87.12 80 THR A CA 1
ATOM 600 C C . THR A 1 80 ? -4.642 -8.682 -7.145 1.00 87.12 80 THR A C 1
ATOM 602 O O . THR A 1 80 ? -5.231 -8.508 -6.082 1.00 87.12 80 THR A O 1
ATOM 605 N N . LEU A 1 81 ? -4.515 -7.712 -8.053 1.00 87.06 81 LEU A N 1
ATOM 606 C CA . LEU A 1 81 ? -5.104 -6.384 -7.908 1.00 87.06 81 LEU A CA 1
ATOM 607 C C . LEU A 1 81 ? -6.626 -6.470 -7.762 1.00 87.06 81 LEU A C 1
ATOM 609 O O . LEU A 1 81 ? -7.160 -5.939 -6.795 1.00 87.06 81 LEU A O 1
ATOM 613 N N . ASN A 1 82 ? -7.310 -7.192 -8.653 1.00 88.50 82 ASN A N 1
ATOM 614 C CA . ASN A 1 82 ? -8.762 -7.373 -8.586 1.00 88.50 82 ASN A CA 1
ATOM 615 C C . ASN A 1 82 ? -9.201 -7.976 -7.244 1.00 88.50 82 ASN A C 1
ATOM 617 O O . ASN A 1 82 ? -10.159 -7.500 -6.632 1.00 88.50 82 ASN A O 1
ATOM 621 N N . LEU A 1 83 ? -8.466 -8.974 -6.745 1.00 87.00 83 LEU A N 1
ATOM 622 C CA . LEU A 1 83 ? -8.720 -9.557 -5.429 1.00 87.00 83 LEU A CA 1
ATOM 623 C C . LEU A 1 83 ? -8.594 -8.507 -4.319 1.00 87.00 83 LEU A C 1
ATOM 625 O O . LEU A 1 83 ? -9.512 -8.342 -3.519 1.00 87.00 83 LEU A O 1
ATOM 629 N N . TRP A 1 84 ? -7.500 -7.745 -4.302 1.00 87.25 84 TRP A N 1
ATOM 630 C CA . TRP A 1 84 ? -7.292 -6.708 -3.292 1.00 87.25 84 TRP A CA 1
ATOM 631 C C . TRP A 1 84 ? -8.280 -5.551 -3.404 1.00 87.25 84 TRP A C 1
ATOM 633 O O . TRP A 1 84 ? -8.665 -5.010 -2.376 1.00 87.25 84 TRP A O 1
ATOM 643 N N . THR A 1 85 ? -8.759 -5.196 -4.597 1.00 85.00 85 THR A N 1
ATOM 644 C CA . THR A 1 85 ? -9.794 -4.159 -4.744 1.00 85.00 85 THR A CA 1
ATOM 645 C C . THR A 1 85 ? -11.142 -4.572 -4.155 1.00 85.00 85 THR A C 1
ATOM 647 O O . THR A 1 85 ? -11.893 -3.708 -3.714 1.00 85.00 85 THR A O 1
ATOM 650 N N . GLY A 1 86 ? -11.445 -5.875 -4.109 1.00 80.19 86 GLY A N 1
ATOM 651 C CA . GLY A 1 86 ? -12.647 -6.388 -3.445 1.00 80.19 86 GLY A CA 1
ATOM 652 C C . GLY A 1 86 ? -12.517 -6.497 -1.922 1.00 80.19 86 GLY A C 1
ATOM 653 O O . GLY A 1 86 ? -13.528 -6.527 -1.227 1.00 80.19 86 GLY A O 1
ATOM 654 N N . VAL A 1 87 ? -11.286 -6.564 -1.403 1.00 79.69 87 VAL A N 1
ATOM 655 C CA . VAL A 1 87 ? -10.989 -6.788 0.025 1.00 79.69 87 VAL A CA 1
ATOM 656 C C . VAL A 1 87 ? -10.617 -5.497 0.752 1.00 79.69 87 VAL A C 1
ATOM 658 O O . VAL A 1 87 ? -10.991 -5.303 1.909 1.00 79.69 87 VAL A O 1
ATOM 661 N N . ALA A 1 88 ? -9.852 -4.621 0.104 1.00 72.31 88 ALA A N 1
ATOM 662 C CA . ALA A 1 88 ? -9.385 -3.390 0.708 1.00 72.31 88 ALA A CA 1
ATOM 663 C C . ALA A 1 88 ? -10.572 -2.455 0.977 1.00 72.31 88 ALA A C 1
ATOM 665 O O . ALA A 1 88 ? -11.445 -2.299 0.116 1.00 72.31 88 ALA A O 1
ATOM 666 N N . PRO A 1 89 ? -10.613 -1.804 2.151 1.00 63.25 89 PRO A N 1
ATOM 667 C CA . PRO A 1 89 ? -11.636 -0.819 2.436 1.00 63.25 89 PRO A CA 1
ATOM 668 C C . PRO A 1 89 ? -11.533 0.297 1.396 1.00 63.25 89 PRO A C 1
ATOM 670 O O . PRO A 1 89 ? -10.536 1.013 1.315 1.00 63.25 89 PRO A O 1
ATOM 673 N N . SER A 1 90 ? -12.573 0.438 0.573 1.00 56.03 90 SER A N 1
ATOM 674 C CA . SER A 1 90 ? -12.737 1.632 -0.248 1.00 56.03 90 SER A CA 1
ATOM 675 C C . SER A 1 90 ? -12.706 2.850 0.684 1.00 56.03 90 SER A C 1
ATOM 677 O O . SER A 1 90 ? -13.355 2.804 1.732 1.00 56.03 90 SER A O 1
ATOM 679 N N . PRO A 1 91 ? -12.042 3.963 0.324 1.00 52.25 91 PRO A N 1
ATOM 680 C CA . PRO A 1 91 ? -12.124 5.200 1.104 1.00 52.25 91 PRO A CA 1
ATOM 681 C C . PRO A 1 91 ? -13.573 5.709 1.269 1.00 52.25 91 PRO A C 1
ATOM 683 O O . PRO A 1 91 ? -13.840 6.525 2.146 1.00 52.25 91 PRO A O 1
ATOM 686 N N . LEU A 1 92 ? -14.525 5.192 0.478 1.00 48.06 92 LEU A N 1
ATOM 687 C CA . LEU A 1 92 ? -15.964 5.455 0.598 1.00 48.06 92 LEU A CA 1
ATOM 688 C C . LEU A 1 92 ? -16.702 4.475 1.531 1.00 48.06 92 LEU A C 1
ATOM 690 O O . LEU A 1 92 ? -17.829 4.744 1.935 1.00 48.06 92 LEU A O 1
ATOM 694 N N . HIS A 1 93 ? -16.080 3.356 1.904 1.00 44.12 93 HIS A N 1
ATOM 695 C CA . HIS A 1 93 ? -16.596 2.380 2.866 1.00 44.12 93 HIS A CA 1
ATOM 696 C C . HIS A 1 93 ? -15.804 2.449 4.177 1.00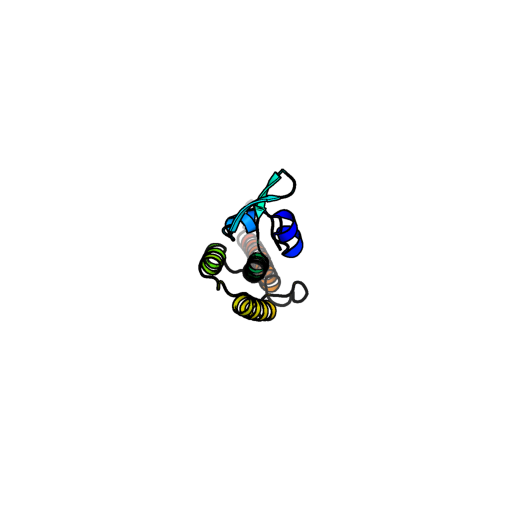 44.12 93 HIS A C 1
ATOM 698 O O . HIS A 1 93 ? -15.230 1.472 4.652 1.00 44.12 93 HIS A O 1
ATOM 704 N N . LEU A 1 94 ? -15.874 3.613 4.825 1.00 46.25 94 LEU A N 1
ATOM 705 C CA . LEU A 1 94 ? -15.491 3.875 6.221 1.00 46.25 94 LEU A CA 1
ATOM 706 C C . LEU A 1 94 ? -16.313 3.068 7.247 1.00 46.25 94 LEU A C 1
ATOM 708 O O . LEU A 1 94 ? -16.492 3.503 8.384 1.00 46.25 94 LEU A O 1
ATOM 712 N N . ARG A 1 95 ? -16.909 1.928 6.874 1.00 48.78 95 ARG A N 1
ATOM 713 C CA . ARG A 1 95 ? -17.992 1.395 7.689 1.00 48.78 95 ARG A CA 1
ATOM 714 C C . ARG A 1 95 ? -17.520 0.664 8.944 1.00 48.78 95 ARG A C 1
ATOM 716 O O . ARG A 1 95 ? -18.242 0.783 9.927 1.00 48.78 95 ARG A O 1
ATOM 723 N N . HIS A 1 96 ? -16.385 -0.048 9.008 1.00 50.03 96 HIS A N 1
ATOM 724 C CA . HIS A 1 96 ? -16.252 -1.068 10.079 1.00 50.03 96 HIS A CA 1
ATOM 725 C C . HIS A 1 96 ? -14.973 -1.130 10.947 1.00 50.03 96 HIS A C 1
ATOM 727 O O . HIS A 1 96 ? -14.931 -1.984 11.822 1.00 50.03 96 HIS A O 1
ATOM 733 N N . TRP A 1 97 ? -13.994 -0.219 10.852 1.00 46.31 97 TRP A N 1
ATOM 734 C CA . TRP A 1 97 ? -12.989 0.005 11.927 1.00 46.31 97 TRP A CA 1
ATOM 735 C C . TRP A 1 97 ? -12.110 1.211 11.558 1.00 46.31 97 TRP A C 1
ATOM 737 O O . TRP A 1 97 ? -11.598 1.199 10.443 1.00 46.31 97 TRP A O 1
ATOM 747 N N . PRO A 1 98 ? -11.976 2.283 12.378 1.00 57.34 98 PRO A N 1
ATOM 748 C CA . PRO A 1 98 ? -11.636 2.292 13.808 1.00 57.34 98 PRO A CA 1
ATOM 749 C C . PRO A 1 98 ? -12.584 3.136 14.691 1.00 57.34 98 PRO A C 1
ATOM 751 O O . PRO A 1 98 ? -12.331 3.305 15.880 1.00 57.34 98 PRO A O 1
ATOM 754 N N . PHE A 1 99 ? -13.692 3.648 14.146 1.00 53.84 99 PHE A N 1
ATOM 755 C CA . PHE A 1 99 ? -14.607 4.531 14.882 1.00 53.84 99 PHE A CA 1
ATOM 756 C C . PHE A 1 99 ? -15.279 3.832 16.067 1.00 53.84 99 PHE A C 1
ATOM 758 O O . PHE A 1 99 ? -15.279 4.367 17.169 1.00 53.84 99 PHE A O 1
ATOM 765 N N . ALA A 1 100 ? -15.794 2.613 15.884 1.00 53.44 100 ALA A N 1
ATOM 766 C CA . ALA A 1 100 ? -16.416 1.858 16.972 1.00 53.44 100 ALA A CA 1
ATOM 767 C C . ALA A 1 100 ? -15.417 1.538 18.100 1.00 53.44 100 ALA A C 1
ATOM 769 O O . ALA A 1 100 ? -15.742 1.717 19.267 1.00 53.44 100 ALA A O 1
ATOM 770 N N . ALA A 1 101 ? -14.179 1.158 17.765 1.00 57.81 101 ALA A N 1
ATOM 771 C CA . ALA A 1 101 ? -13.134 0.919 18.762 1.00 57.81 101 ALA A CA 1
ATOM 772 C C . ALA A 1 101 ? -12.717 2.205 19.489 1.00 57.81 101 ALA A C 1
ATOM 774 O O . ALA A 1 101 ? -12.566 2.186 20.706 1.00 57.81 101 ALA A O 1
ATOM 775 N N . ALA A 1 102 ? -12.598 3.326 18.772 1.00 59.91 102 ALA A N 1
ATOM 776 C CA . ALA A 1 102 ? -12.317 4.624 19.377 1.00 59.91 102 ALA A CA 1
ATOM 777 C C . ALA A 1 102 ? -13.463 5.088 20.290 1.00 59.91 102 ALA A C 1
ATOM 779 O O . ALA A 1 1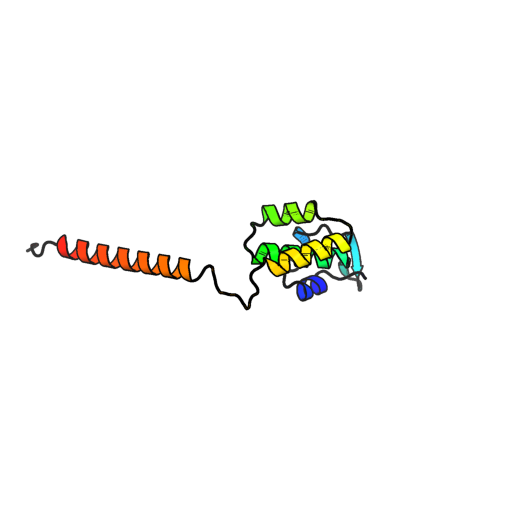02 ? -13.199 5.617 21.361 1.00 59.91 102 ALA A O 1
ATOM 780 N N . THR A 1 103 ? -14.719 4.831 19.910 1.00 68.38 103 THR A N 1
ATOM 781 C CA . THR A 1 103 ? -15.910 5.205 20.693 1.00 68.38 103 THR A CA 1
ATOM 782 C C . THR A 1 103 ? -16.050 4.339 21.944 1.00 68.38 103 THR A C 1
ATOM 784 O O . THR A 1 103 ? -16.398 4.832 23.012 1.00 68.38 103 THR A O 1
ATOM 787 N N . VAL A 1 104 ? -15.740 3.045 21.842 1.00 75.56 104 VAL A N 1
ATOM 788 C CA . VAL A 1 104 ? -15.695 2.144 23.001 1.00 75.56 104 VAL A CA 1
ATOM 789 C C . VAL A 1 104 ? -14.550 2.537 23.934 1.00 75.56 104 VAL A C 1
ATOM 791 O O . VAL A 1 104 ? -14.755 2.617 25.140 1.00 75.56 104 VAL A O 1
ATOM 794 N N . ALA A 1 105 ? -13.366 2.847 23.399 1.00 75.31 105 ALA A N 1
ATOM 795 C CA . ALA A 1 105 ? -12.233 3.292 24.206 1.00 75.31 105 ALA A CA 1
ATOM 796 C C . ALA A 1 105 ? -12.525 4.615 24.933 1.00 75.31 105 ALA A C 1
ATOM 798 O O . ALA A 1 105 ? -12.268 4.717 26.131 1.00 75.31 105 ALA A O 1
ATOM 799 N N . THR A 1 106 ? -13.118 5.605 24.257 1.00 79.44 106 THR A N 1
ATOM 800 C CA . THR A 1 106 ? -13.511 6.867 24.900 1.00 79.44 106 THR A CA 1
ATOM 801 C C . THR A 1 106 ? -14.618 6.661 25.928 1.00 79.44 106 THR A C 1
ATOM 803 O O . THR A 1 106 ? -14.526 7.220 27.019 1.00 79.44 106 THR A O 1
ATOM 806 N N . ALA A 1 107 ? -15.615 5.816 25.648 1.00 83.75 107 ALA A N 1
ATOM 807 C CA . ALA A 1 107 ? -16.654 5.474 26.618 1.00 83.75 107 ALA A CA 1
ATOM 808 C C . ALA A 1 107 ? -16.071 4.807 27.876 1.00 83.75 107 ALA A C 1
ATOM 810 O O . ALA A 1 107 ? -16.443 5.171 28.991 1.00 83.75 107 ALA A O 1
ATOM 811 N N . LEU A 1 108 ? -15.115 3.886 27.716 1.00 89.38 108 LEU A N 1
ATOM 812 C CA . LEU A 1 108 ? -14.426 3.236 28.834 1.00 89.38 108 LEU A CA 1
ATOM 813 C C . LEU A 1 108 ? -13.554 4.216 29.629 1.00 89.38 108 LEU A C 1
ATOM 815 O O . LEU A 1 108 ? -13.549 4.157 30.856 1.00 89.38 108 LEU A O 1
ATOM 819 N N . MET A 1 109 ? -12.858 5.143 28.962 1.00 87.44 109 MET A N 1
ATOM 820 C CA . MET A 1 109 ? -12.083 6.191 29.638 1.00 87.44 109 MET A CA 1
ATOM 821 C C . MET A 1 109 ? -12.978 7.127 30.456 1.00 87.44 109 MET A C 1
ATOM 823 O O . MET A 1 109 ? -12.661 7.423 31.607 1.00 87.44 109 MET A O 1
ATOM 827 N N . VAL A 1 110 ? -14.109 7.564 29.891 1.00 92.25 110 VAL A N 1
ATOM 828 C CA . VAL A 1 110 ? -15.084 8.408 30.599 1.00 92.25 110 VAL A CA 1
ATOM 829 C C . VAL A 1 110 ? -15.687 7.655 31.783 1.00 92.25 110 VAL A C 1
ATOM 831 O O . VAL A 1 110 ? -15.783 8.214 32.873 1.00 92.25 110 VAL A O 1
ATOM 834 N N . LEU A 1 111 ? -16.035 6.377 31.609 1.00 92.62 111 LEU A N 1
ATOM 835 C CA . LEU A 1 111 ? -16.542 5.542 32.696 1.00 92.62 111 LEU A CA 1
ATOM 836 C C . LEU A 1 111 ? -15.511 5.398 33.823 1.00 92.62 111 LEU A C 1
ATOM 838 O O . LEU A 1 111 ? -15.855 5.591 34.985 1.00 92.62 111 LEU A O 1
ATOM 842 N N . ALA A 1 112 ? -14.249 5.113 33.492 1.00 89.44 112 ALA A N 1
ATOM 843 C CA . ALA A 1 112 ? -13.174 5.001 34.474 1.00 89.44 112 ALA A CA 1
ATOM 844 C C . ALA A 1 112 ? -12.961 6.315 35.244 1.00 89.44 112 ALA A C 1
ATOM 846 O O . ALA A 1 112 ? -12.789 6.291 36.463 1.00 89.44 112 ALA A O 1
ATOM 847 N N . LEU A 1 113 ? -13.036 7.460 34.557 1.00 91.56 113 LEU A N 1
ATOM 848 C CA . LEU A 1 113 ? -12.952 8.777 35.184 1.00 91.56 113 LEU A CA 1
ATOM 849 C C . LEU A 1 113 ? -14.123 9.023 36.145 1.00 91.56 113 LEU A C 1
ATOM 851 O O . LEU A 1 113 ? -13.901 9.434 37.280 1.00 91.56 113 LEU A O 1
ATOM 855 N N . LEU A 1 114 ? -15.358 8.739 35.721 1.00 92.56 114 LEU A N 1
ATOM 856 C CA . LEU A 1 114 ? -16.552 8.908 36.555 1.00 92.56 114 LEU A CA 1
ATOM 857 C C . LEU A 1 114 ? -16.523 8.002 37.789 1.00 92.56 114 LEU A C 1
ATOM 859 O O . LEU A 1 114 ? -16.823 8.461 38.889 1.00 92.56 114 LEU A O 1
ATOM 863 N N . VAL A 1 115 ? -16.113 6.741 37.624 1.00 91.62 115 VAL A N 1
ATOM 864 C CA . VAL A 1 115 ? -15.940 5.797 38.736 1.00 91.62 115 VAL A CA 1
ATOM 865 C C . VAL A 1 115 ? -14.852 6.286 39.692 1.00 91.62 115 VAL A C 1
ATOM 867 O O . VAL A 1 115 ? -15.067 6.273 40.901 1.00 91.62 115 VAL A O 1
ATOM 870 N N . GLY A 1 116 ? -13.721 6.775 39.174 1.00 88.19 116 GLY A N 1
ATOM 871 C CA . GLY A 1 116 ? -12.652 7.357 39.988 1.00 88.19 116 GLY A CA 1
ATOM 872 C C . GLY A 1 116 ? -13.105 8.583 40.788 1.00 88.19 116 GLY A C 1
ATOM 873 O O . GLY A 1 116 ? -12.778 8.692 41.968 1.00 88.19 116 GLY A O 1
ATOM 874 N N . ILE A 1 117 ? -13.907 9.468 40.187 1.00 87.12 117 ILE A N 1
ATOM 875 C CA . ILE A 1 117 ? -14.476 10.644 40.863 1.00 87.12 117 ILE A CA 1
ATOM 876 C C . ILE A 1 117 ? -15.467 10.221 41.952 1.00 87.12 117 ILE A C 1
ATOM 878 O O . ILE A 1 117 ? -15.361 10.699 43.079 1.00 87.12 117 ILE A O 1
ATOM 882 N N . LEU A 1 118 ? -16.398 9.306 41.654 1.00 86.44 118 LEU A N 1
ATOM 883 C CA . LEU A 1 118 ? -17.366 8.819 42.643 1.00 86.44 118 LEU A CA 1
ATOM 884 C C . LEU A 1 118 ? -16.662 8.162 43.833 1.00 86.44 118 LEU A C 1
ATOM 886 O O . LEU A 1 118 ? -16.986 8.447 44.984 1.00 86.44 118 LEU A O 1
ATOM 890 N N . LEU A 1 119 ? -15.676 7.306 43.554 1.00 84.06 119 LEU A N 1
ATOM 891 C CA . LEU A 1 119 ? -14.892 6.640 44.586 1.00 84.06 119 LEU A CA 1
ATOM 892 C C . LEU A 1 119 ? -14.090 7.659 45.407 1.00 84.06 119 LEU A C 1
ATOM 894 O O . LEU A 1 119 ? -14.057 7.561 46.628 1.00 84.06 119 LEU A O 1
ATOM 898 N N . GLY A 1 120 ? -13.509 8.671 44.759 1.00 78.31 120 GLY A N 1
ATOM 899 C CA . GLY A 1 120 ? -12.811 9.770 45.424 1.00 78.31 120 GLY A CA 1
ATOM 900 C C . GLY A 1 120 ? -13.713 10.585 46.352 1.00 78.31 120 GLY A C 1
ATOM 901 O O . GLY A 1 120 ? -13.282 10.942 47.441 1.00 78.31 120 GLY A O 1
ATOM 902 N N . ILE A 1 121 ? -14.973 10.823 45.977 1.00 81.06 121 ILE A N 1
ATOM 903 C CA . ILE A 1 121 ? -15.960 11.514 46.825 1.00 81.06 121 ILE A CA 1
ATOM 904 C C . ILE A 1 121 ? -16.375 10.635 48.012 1.00 81.06 121 ILE A C 1
ATOM 906 O O . ILE A 1 121 ? -16.459 11.129 49.131 1.00 81.06 121 ILE A O 1
ATOM 910 N N . HIS A 1 122 ? -16.593 9.335 47.797 1.00 70.69 122 HIS A N 1
ATOM 911 C CA . HIS A 1 122 ? -16.950 8.399 48.871 1.00 70.69 122 HIS A CA 1
ATOM 912 C C . HIS A 1 122 ? -15.798 8.112 49.844 1.00 70.69 122 HIS A C 1
ATOM 914 O O . HIS A 1 122 ? -16.048 7.805 51.008 1.00 70.69 122 HIS A O 1
ATOM 920 N N . LEU A 1 123 ? -14.552 8.199 49.374 1.00 68.44 123 LEU A N 1
ATOM 921 C CA . LEU A 1 123 ? -13.349 8.038 50.191 1.00 68.44 123 LEU A CA 1
ATOM 922 C C . LEU A 1 123 ? -12.844 9.360 50.776 1.00 68.44 123 LEU A C 1
ATOM 924 O O . LEU A 1 123 ? -11.998 9.325 51.666 1.00 68.44 123 LEU A O 1
ATOM 928 N N . SER A 1 124 ? -13.330 10.511 50.297 1.00 55.53 124 SER A N 1
ATOM 929 C CA . SER A 1 124 ? -13.023 11.808 50.893 1.00 55.53 124 SER A CA 1
ATOM 930 C C . SER A 1 124 ? -13.735 11.881 52.243 1.00 55.53 124 SER A C 1
ATOM 932 O O . SER A 1 124 ? -14.969 11.899 52.284 1.00 55.53 124 SER A O 1
ATOM 934 N N . PRO A 1 125 ? -13.006 11.887 53.371 1.00 55.38 125 PRO A N 1
ATOM 935 C CA . PRO A 1 125 ? -13.649 12.076 54.648 1.00 55.38 125 PRO A CA 1
ATOM 936 C C . PRO A 1 125 ? -14.155 13.518 54.668 1.00 55.38 125 PRO A C 1
ATOM 938 O O . PRO A 1 125 ? -13.370 14.465 54.715 1.00 55.38 125 PRO A O 1
ATOM 941 N N . ALA A 1 126 ? -15.474 13.697 54.684 1.00 55.75 126 ALA A N 1
ATOM 942 C CA . ALA A 1 126 ? -16.104 14.893 55.235 1.00 55.75 126 ALA A CA 1
ATOM 943 C C . ALA A 1 126 ? -15.841 14.938 56.757 1.00 55.75 126 ALA A C 1
ATOM 945 O O . ALA A 1 126 ? -16.743 14.779 57.574 1.00 55.75 126 ALA A O 1
ATOM 946 N N . GLY A 1 127 ? -14.564 15.052 57.125 1.00 49.78 127 GLY A N 1
ATOM 947 C CA . GLY A 1 127 ? -14.053 14.801 58.465 1.00 49.78 127 GLY A CA 1
ATOM 948 C C . GLY A 1 127 ? -12.539 14.975 58.557 1.00 49.78 127 GLY A C 1
ATOM 949 O O . GLY A 1 127 ? -11.859 14.132 59.130 1.00 49.78 127 GLY A O 1
ATOM 950 N N . LEU A 1 128 ? -12.006 16.056 57.993 1.00 48.09 128 LEU A N 1
ATOM 951 C CA . LEU A 1 128 ? -10.825 16.700 58.560 1.00 48.09 128 LEU A CA 1
ATOM 952 C C . LEU A 1 128 ? -11.257 18.105 58.975 1.00 48.09 128 LEU A C 1
ATOM 954 O O . LEU A 1 128 ? -11.566 18.945 58.130 1.00 48.09 128 LEU A O 1
ATOM 958 N N . LEU A 1 129 ? -11.384 18.249 60.296 1.00 44.09 129 LEU A N 1
ATOM 959 C CA . LEU A 1 129 ? -11.319 19.511 61.027 1.00 44.09 129 LEU A CA 1
ATOM 960 C C . LEU A 1 129 ? -10.129 20.352 60.551 1.00 44.09 129 LEU A C 1
ATOM 962 O O . LEU A 1 129 ? -9.062 19.746 60.295 1.00 44.09 129 LEU A O 1
#

pLDDT: mean 75.5, std 13.94, range [44.09, 92.62]

Radius of gyration: 24.37 Å; chains: 1; bounding box: 37×32×82 Å